Protein AF-A0A918Q1L3-F1 (afdb_monomer_lite)

Sequence (143 aa):
MQDHLKSLSLMCAEVGGRFLDPASAMRVADFNGDGRADYGVYQGELICDGAASLYGGNAGSPLTVFVSGPAGYKEAWGGYVYAANLDKSAASAKLWVDVAGANCGSTAKRSFATEVFCSRGLMWVPAKAKLDFEPLAKMRKMQ

Structure (mmCIF, N/CA/C/O backbone):
data_AF-A0A918Q1L3-F1
#
_entry.id   AF-A0A918Q1L3-F1
#
loop_
_atom_site.group_PDB
_atom_site.id
_atom_site.type_symbol
_atom_site.label_atom_id
_atom_site.label_alt_id
_atom_site.label_comp_id
_atom_site.label_asym_id
_atom_site.label_entity_id
_atom_site.label_seq_id
_atom_site.pdbx_PDB_ins_code
_atom_site.Cartn_x
_atom_site.Cartn_y
_atom_site.Cartn_z
_atom_site.occupancy
_atom_site.B_iso_or_equiv
_atom_site.auth_seq_id
_atom_site.auth_comp_id
_atom_site.auth_asym_id
_atom_site.auth_atom_id
_atom_site.pdbx_PDB_model_num
ATOM 1 N N . MET A 1 1 ? -9.286 -9.207 -2.479 1.00 86.62 1 MET A N 1
ATOM 2 C CA . MET A 1 1 ? -7.896 -9.638 -2.211 1.00 86.62 1 MET A CA 1
ATOM 3 C C . MET A 1 1 ? -7.486 -10.795 -3.120 1.00 86.62 1 MET A C 1
ATOM 5 O O . MET A 1 1 ? -6.645 -10.563 -3.972 1.00 86.62 1 MET A O 1
ATOM 9 N N . GLN A 1 2 ? -8.097 -11.985 -3.039 1.00 88.56 2 GLN A N 1
ATOM 10 C CA . GLN A 1 2 ? -7.682 -13.116 -3.893 1.00 88.56 2 GLN A CA 1
ATOM 11 C C . GLN A 1 2 ? -7.820 -12.830 -5.393 1.00 88.56 2 GLN A C 1
ATOM 13 O O . GLN A 1 2 ? -6.888 -13.072 -6.156 1.00 88.56 2 GLN A O 1
ATOM 18 N N . ASP A 1 3 ? -8.922 -12.202 -5.803 1.00 93.44 3 ASP A N 1
ATOM 19 C CA . ASP A 1 3 ? -9.097 -11.777 -7.198 1.00 93.44 3 ASP A CA 1
ATOM 20 C C . ASP A 1 3 ? -8.057 -10.736 -7.635 1.00 93.44 3 ASP A C 1
ATOM 22 O O . ASP A 1 3 ? -7.655 -10.712 -8.793 1.00 93.44 3 ASP A O 1
ATOM 26 N N . HIS A 1 4 ? -7.563 -9.914 -6.702 1.00 95.25 4 HIS A N 1
ATOM 27 C CA . HIS A 1 4 ? -6.507 -8.941 -6.978 1.00 95.25 4 HIS A CA 1
ATOM 28 C C . HIS A 1 4 ? -5.173 -9.644 -7.259 1.00 95.25 4 HIS A C 1
ATOM 30 O O . HIS A 1 4 ? -4.551 -9.370 -8.280 1.00 95.25 4 HIS A O 1
ATOM 36 N N . LEU A 1 5 ? -4.771 -10.613 -6.425 1.00 94.94 5 LEU A N 1
ATOM 37 C CA . LEU A 1 5 ? -3.573 -11.429 -6.672 1.00 94.94 5 LEU A CA 1
ATOM 38 C C . LEU A 1 5 ? -3.687 -12.245 -7.965 1.00 94.94 5 LEU A C 1
ATOM 40 O O . LEU A 1 5 ? -2.721 -12.339 -8.719 1.00 94.94 5 LEU A O 1
ATOM 44 N N . LYS A 1 6 ? -4.874 -12.786 -8.260 1.00 96.38 6 LYS A N 1
ATOM 45 C CA . LYS A 1 6 ? -5.138 -13.474 -9.528 1.00 96.38 6 LYS A CA 1
ATOM 46 C C . LYS A 1 6 ? -4.972 -12.532 -10.719 1.00 96.38 6 LYS A C 1
ATOM 48 O O . LYS A 1 6 ? -4.314 -12.897 -11.687 1.00 96.38 6 LYS A O 1
ATOM 53 N N . SER A 1 7 ? -5.529 -11.324 -10.641 1.00 96.94 7 SER A N 1
ATOM 54 C CA . SER A 1 7 ? -5.378 -10.308 -11.686 1.00 96.94 7 SER A CA 1
ATOM 55 C C . SER A 1 7 ? -3.911 -9.940 -11.908 1.00 96.94 7 SER A C 1
ATOM 57 O O . SER A 1 7 ? -3.487 -9.828 -13.052 1.00 96.94 7 SER A O 1
ATOM 59 N N . LEU A 1 8 ? -3.130 -9.784 -10.836 1.00 96.94 8 LEU A N 1
ATOM 60 C CA . LEU A 1 8 ? -1.693 -9.511 -10.922 1.00 96.94 8 LEU A CA 1
ATOM 61 C C . LEU A 1 8 ? -0.954 -10.671 -11.601 1.00 96.94 8 LEU A C 1
ATOM 63 O O . LEU A 1 8 ? -0.223 -10.466 -12.563 1.00 96.94 8 LEU A O 1
ATOM 67 N N . SER A 1 9 ? -1.222 -11.907 -11.181 1.00 97.25 9 SER A N 1
ATOM 68 C CA . SER A 1 9 ? -0.633 -13.096 -11.802 1.00 97.25 9 SER A CA 1
ATOM 69 C C . SER A 1 9 ? -0.918 -13.184 -13.307 1.00 97.25 9 SER A C 1
ATOM 71 O O . SER A 1 9 ? -0.009 -13.512 -14.071 1.00 97.25 9 SER A O 1
ATOM 73 N N . LEU A 1 10 ? -2.139 -12.846 -13.737 1.00 97.94 10 LEU A N 1
ATOM 74 C CA . LEU A 1 10 ? -2.508 -12.802 -15.155 1.00 97.94 10 LEU A CA 1
ATOM 75 C C . LEU A 1 10 ? -1.741 -11.715 -15.914 1.00 97.94 10 LEU A C 1
ATOM 77 O O . LEU A 1 10 ? -1.160 -12.023 -16.949 1.00 97.94 10 LEU A O 1
ATOM 81 N N . MET A 1 11 ? -1.647 -10.496 -15.372 1.00 96.75 11 MET A N 1
ATOM 82 C CA . MET A 1 11 ? -0.863 -9.418 -15.993 1.00 96.75 11 MET A CA 1
ATOM 83 C C . MET A 1 11 ? 0.609 -9.812 -16.185 1.00 96.75 11 MET A C 1
ATOM 85 O O . MET A 1 11 ? 1.195 -9.520 -17.223 1.00 96.75 11 MET A O 1
ATOM 89 N N . CYS A 1 12 ? 1.207 -10.515 -15.217 1.00 97.94 12 CYS A N 1
ATOM 90 C CA . CYS A 1 12 ? 2.565 -11.045 -15.363 1.00 97.94 12 CYS A CA 1
ATOM 91 C C . CYS A 1 12 ? 2.681 -12.057 -16.508 1.00 97.94 12 CYS A C 1
ATOM 93 O O . CYS A 1 12 ? 3.606 -11.976 -17.315 1.00 97.94 12 CYS A O 1
ATOM 95 N N . ALA A 1 13 ? 1.734 -12.991 -16.601 1.00 97.88 13 ALA A N 1
ATOM 96 C CA . ALA A 1 13 ? 1.729 -13.998 -17.655 1.00 97.88 13 ALA A CA 1
ATOM 97 C C . ALA A 1 13 ? 1.522 -13.385 -19.052 1.00 97.88 13 ALA A C 1
ATOM 99 O O . ALA A 1 13 ? 2.152 -13.825 -20.012 1.00 97.88 13 ALA A O 1
ATOM 100 N N . GLU A 1 14 ? 0.684 -12.352 -19.171 1.00 98.12 14 GLU A N 1
ATOM 101 C CA . GLU A 1 14 ? 0.398 -11.656 -20.435 1.00 98.12 14 GLU A CA 1
ATOM 102 C C . GLU A 1 14 ? 1.639 -11.010 -21.059 1.00 98.12 14 GLU A C 1
ATOM 104 O O . GLU A 1 14 ? 1.768 -10.978 -22.282 1.00 98.12 14 GLU A O 1
ATOM 109 N N . VAL A 1 15 ? 2.586 -10.553 -20.236 1.00 97.44 15 VAL A N 1
ATOM 110 C CA . VAL A 1 15 ? 3.868 -10.002 -20.705 1.00 97.44 15 VAL A CA 1
ATOM 111 C C . VAL A 1 15 ? 4.969 -11.062 -20.838 1.00 97.44 15 VAL A C 1
ATOM 113 O O . VAL A 1 15 ? 6.139 -10.723 -20.996 1.00 97.44 15 VAL A O 1
ATOM 116 N N . GLY A 1 16 ? 4.611 -12.350 -20.775 1.00 97.38 16 GLY A N 1
ATOM 117 C CA . GLY A 1 16 ? 5.543 -13.477 -20.881 1.00 97.38 16 GLY A CA 1
ATOM 118 C C . GLY A 1 16 ? 6.355 -13.746 -19.612 1.00 97.38 16 GLY A C 1
ATOM 119 O O . GLY A 1 16 ? 7.319 -14.511 -19.654 1.00 97.38 16 GLY A O 1
ATOM 120 N N . GLY A 1 17 ? 5.984 -13.123 -18.493 1.00 97.38 17 GLY A N 1
ATOM 121 C CA . GLY A 1 17 ? 6.639 -13.316 -17.211 1.00 97.38 17 GLY A CA 1
ATOM 122 C C . GLY A 1 17 ? 6.098 -14.510 -16.426 1.00 97.38 17 GLY A C 1
ATOM 123 O O . GLY A 1 17 ? 5.037 -15.071 -16.712 1.00 97.38 17 GLY A O 1
ATOM 124 N N . ARG A 1 18 ? 6.829 -14.892 -15.377 1.00 97.31 18 ARG A N 1
ATOM 125 C CA . ARG A 1 18 ? 6.432 -15.933 -14.423 1.00 97.31 18 ARG A CA 1
ATOM 126 C C . ARG A 1 18 ? 6.199 -15.319 -13.049 1.00 97.31 18 ARG A C 1
ATOM 128 O O . ARG A 1 18 ? 7.122 -14.794 -12.432 1.00 97.31 18 ARG A O 1
ATOM 135 N N . PHE A 1 19 ? 4.965 -15.420 -12.566 1.00 96.31 19 PHE A N 1
ATOM 136 C CA . PHE A 1 19 ? 4.571 -14.909 -11.257 1.00 96.31 19 PHE A CA 1
ATOM 137 C C . PHE A 1 19 ? 5.069 -15.839 -10.147 1.00 96.31 19 PHE A C 1
ATOM 139 O O . PHE A 1 19 ? 4.727 -17.023 -10.134 1.00 96.31 19 PHE A O 1
ATOM 146 N N . LEU A 1 20 ? 5.888 -15.315 -9.239 1.00 94.38 20 LEU A N 1
ATOM 147 C CA . LEU A 1 20 ? 6.550 -16.076 -8.183 1.00 94.38 20 LEU A CA 1
ATOM 148 C C . LEU A 1 20 ? 6.287 -15.446 -6.815 1.00 94.38 20 LEU A C 1
ATOM 150 O O . LEU A 1 20 ? 6.143 -14.233 -6.709 1.00 94.38 20 LEU A O 1
ATOM 154 N N . ASP A 1 21 ? 6.243 -16.304 -5.793 1.00 90.19 21 ASP A N 1
ATOM 155 C CA . ASP A 1 21 ? 6.187 -15.957 -4.366 1.00 90.19 21 ASP A CA 1
ATOM 156 C C . ASP A 1 21 ? 5.381 -14.682 -4.033 1.00 90.19 21 ASP A C 1
ATOM 158 O O . ASP A 1 21 ? 5.948 -13.656 -3.665 1.00 90.19 21 ASP A O 1
ATOM 162 N N . PRO A 1 22 ? 4.039 -14.711 -4.127 1.00 92.31 22 PRO A N 1
ATOM 163 C CA . PRO A 1 22 ? 3.231 -13.549 -3.765 1.00 92.31 22 PRO A CA 1
ATOM 164 C C . PRO A 1 22 ? 3.293 -13.213 -2.268 1.00 92.31 22 PRO A C 1
ATOM 166 O O . PRO A 1 22 ? 2.831 -12.142 -1.880 1.00 92.31 22 PRO A O 1
ATOM 169 N N . ALA A 1 23 ? 3.814 -14.109 -1.418 1.00 92.81 23 ALA A N 1
ATOM 170 C CA . ALA A 1 23 ? 3.819 -13.922 0.028 1.00 92.81 23 ALA A CA 1
ATOM 171 C C . ALA A 1 23 ? 4.791 -12.819 0.467 1.00 92.81 23 ALA A C 1
ATOM 173 O O . ALA A 1 23 ? 4.495 -12.116 1.435 1.00 92.81 23 ALA A O 1
ATOM 174 N N . SER A 1 24 ? 5.896 -12.618 -0.259 1.00 89.75 24 SER A N 1
ATOM 175 C CA . SER A 1 24 ? 6.853 -11.531 -0.008 1.00 89.75 24 SER A CA 1
ATOM 176 C C . SER A 1 24 ? 6.183 -10.151 -0.060 1.00 89.75 24 SER A C 1
ATOM 178 O O . SER A 1 24 ? 6.433 -9.311 0.798 1.00 89.75 24 SER A O 1
ATOM 180 N N . ALA A 1 25 ? 5.240 -9.956 -0.984 1.00 95.31 25 ALA A N 1
ATOM 181 C CA . ALA A 1 25 ? 4.486 -8.718 -1.176 1.00 95.31 25 ALA A CA 1
ATOM 182 C C . ALA A 1 25 ? 3.350 -8.499 -0.159 1.00 95.31 25 ALA A C 1
ATOM 184 O O . ALA A 1 25 ? 2.703 -7.445 -0.162 1.00 95.31 25 ALA A O 1
ATOM 185 N N . MET A 1 26 ? 3.057 -9.483 0.698 1.00 96.62 26 MET A N 1
ATOM 186 C CA . MET A 1 26 ? 1.933 -9.412 1.627 1.00 96.62 26 MET A CA 1
ATOM 187 C C . MET A 1 26 ? 2.319 -8.744 2.947 1.00 96.62 26 MET A C 1
ATOM 189 O O . MET A 1 26 ? 3.342 -9.039 3.563 1.00 96.62 26 MET A O 1
ATOM 193 N N . ARG A 1 27 ? 1.439 -7.871 3.437 1.00 96.69 27 ARG A N 1
ATOM 194 C CA . ARG A 1 27 ? 1.471 -7.299 4.788 1.00 96.69 27 ARG A CA 1
ATOM 195 C C . ARG A 1 27 ? 0.230 -7.757 5.532 1.00 96.69 27 ARG A C 1
ATOM 197 O O . ARG A 1 27 ? -0.868 -7.322 5.210 1.00 96.69 27 ARG A O 1
ATOM 204 N N . VAL A 1 28 ? 0.411 -8.648 6.502 1.00 96.12 28 VAL A N 1
ATOM 205 C CA . VAL A 1 28 ? -0.697 -9.279 7.234 1.00 96.12 28 VAL A CA 1
ATOM 206 C C . VAL A 1 28 ? -0.710 -8.803 8.681 1.00 96.12 28 VAL A C 1
ATOM 208 O O . VAL A 1 28 ? 0.248 -9.054 9.423 1.00 96.12 28 VAL A O 1
ATOM 211 N N . ALA A 1 29 ? -1.786 -8.120 9.065 1.00 95.62 29 ALA A N 1
ATOM 212 C CA . ALA A 1 29 ? -2.053 -7.646 10.421 1.00 95.62 29 ALA A CA 1
ATOM 213 C C . ALA A 1 29 ? -3.516 -7.210 10.570 1.00 95.62 29 ALA A C 1
ATOM 215 O O . ALA A 1 29 ? -4.214 -7.123 9.576 1.00 95.62 29 ALA A O 1
ATOM 216 N N . ASP A 1 30 ? -3.966 -6.912 11.785 1.00 94.81 30 ASP A N 1
ATOM 217 C CA . ASP A 1 30 ? -5.251 -6.249 12.034 1.00 94.81 30 ASP A CA 1
ATOM 218 C C . ASP A 1 30 ? -5.075 -4.722 11.909 1.00 94.81 30 ASP A C 1
ATOM 220 O O . ASP A 1 30 ? -4.419 -4.097 12.749 1.00 94.81 30 ASP A O 1
ATOM 224 N N . PHE A 1 31 ? -5.583 -4.124 10.827 1.00 94.19 31 PHE A N 1
ATOM 225 C CA . PHE A 1 31 ? -5.454 -2.692 10.544 1.00 94.19 31 PHE A CA 1
ATOM 226 C C . PHE A 1 31 ? -6.668 -1.880 11.002 1.00 94.19 31 PHE A C 1
ATOM 228 O O . PHE A 1 31 ? -6.537 -0.663 11.165 1.00 94.19 31 PHE A O 1
ATOM 235 N N . ASN A 1 32 ? -7.831 -2.511 11.187 1.00 93.75 32 ASN A N 1
ATOM 236 C CA . ASN A 1 32 ? -9.070 -1.845 11.603 1.00 93.75 32 ASN A CA 1
ATOM 237 C C . ASN A 1 32 ? -9.428 -2.065 13.092 1.00 93.75 32 ASN A C 1
ATOM 239 O O . ASN A 1 32 ? -10.334 -1.397 13.596 1.00 93.75 32 ASN A O 1
ATOM 243 N N . GLY A 1 33 ? -8.692 -2.928 13.797 1.00 91.75 33 GLY A N 1
ATOM 244 C CA . GLY A 1 33 ? -8.847 -3.230 15.218 1.00 91.75 33 GLY A CA 1
ATOM 245 C C . GLY A 1 33 ? -9.982 -4.206 15.535 1.00 91.75 33 GLY A C 1
ATOM 246 O O . GLY A 1 33 ? -10.476 -4.199 16.664 1.00 91.75 33 GLY A O 1
ATOM 247 N N . ASP A 1 34 ? -10.455 -4.989 14.562 1.00 92.06 34 ASP A N 1
ATOM 248 C CA . ASP A 1 34 ? -11.592 -5.903 14.732 1.00 92.06 34 ASP A CA 1
ATOM 249 C C . ASP A 1 34 ? -11.206 -7.329 15.170 1.00 92.06 34 ASP A C 1
ATOM 251 O O . ASP A 1 34 ? -12.081 -8.190 15.330 1.00 92.06 34 ASP A O 1
ATOM 255 N N . GLY A 1 35 ? -9.912 -7.575 15.388 1.00 91.44 35 GLY A N 1
ATOM 256 C CA . GLY A 1 35 ? -9.354 -8.854 15.813 1.00 91.44 35 GLY A CA 1
ATOM 257 C C . GLY A 1 35 ? -9.175 -9.877 14.689 1.00 91.44 35 GLY A C 1
ATOM 258 O O . GLY A 1 35 ? -8.756 -11.004 14.965 1.00 91.44 35 GLY A O 1
ATOM 259 N N . ARG A 1 36 ? -9.482 -9.535 13.432 1.00 93.56 36 ARG A N 1
ATOM 260 C CA . ARG A 1 36 ? -9.246 -10.389 12.261 1.00 93.56 36 ARG A CA 1
ATOM 261 C C . ARG A 1 36 ? -8.066 -9.874 11.442 1.00 93.56 36 ARG A C 1
ATOM 263 O O . ARG A 1 36 ? -7.668 -8.720 11.509 1.00 93.56 36 ARG A O 1
ATOM 270 N N . ALA A 1 37 ? -7.483 -10.772 10.652 1.00 94.50 37 ALA A N 1
ATOM 271 C CA . ALA A 1 37 ? -6.383 -10.416 9.770 1.00 94.50 37 ALA A CA 1
ATOM 272 C C . ALA A 1 37 ? -6.879 -9.619 8.555 1.00 94.50 37 ALA A C 1
ATOM 274 O O . ALA A 1 37 ? -7.774 -10.072 7.836 1.00 94.50 37 ALA A O 1
ATOM 275 N N . ASP A 1 38 ? -6.208 -8.504 8.295 1.00 96.56 38 ASP A N 1
ATOM 276 C CA . ASP A 1 38 ? -6.278 -7.670 7.102 1.00 96.56 38 ASP A CA 1
ATOM 277 C C . ASP A 1 38 ? -5.023 -7.864 6.231 1.00 96.56 38 ASP A C 1
ATOM 279 O O . ASP A 1 38 ? -4.016 -8.442 6.658 1.00 96.56 38 ASP A O 1
ATOM 283 N N . TYR A 1 39 ? -5.077 -7.384 4.984 1.00 97.31 39 TYR A N 1
ATOM 284 C CA . TYR A 1 39 ? -4.049 -7.645 3.975 1.00 97.31 39 TYR A CA 1
ATOM 285 C C . TYR A 1 39 ? -3.651 -6.391 3.199 1.00 97.31 39 TYR A C 1
ATOM 287 O O . TYR A 1 39 ? -4.459 -5.830 2.468 1.00 97.31 39 TYR A O 1
ATOM 295 N N . GLY A 1 40 ? -2.384 -5.997 3.274 1.00 98.06 40 GLY A N 1
ATOM 296 C CA . GLY A 1 40 ? -1.739 -5.122 2.296 1.00 98.06 40 GLY A CA 1
ATOM 297 C C . GLY A 1 40 ? -1.048 -5.946 1.211 1.00 98.06 40 GLY A C 1
ATOM 298 O O . GLY A 1 40 ? -0.374 -6.920 1.532 1.00 98.06 40 GLY A O 1
ATOM 299 N N . VAL A 1 41 ? -1.200 -5.562 -0.054 1.00 98.12 41 VAL A N 1
ATOM 300 C CA . VAL A 1 41 ? -0.479 -6.143 -1.196 1.00 98.12 41 VAL A CA 1
ATOM 301 C C . VAL A 1 41 ? 0.391 -5.050 -1.802 1.00 98.12 41 VAL A C 1
ATOM 303 O O . VAL A 1 41 ? -0.131 -4.154 -2.468 1.00 98.12 41 VAL A O 1
ATOM 306 N N . TYR A 1 42 ? 1.696 -5.088 -1.528 1.00 97.94 42 TYR A N 1
ATOM 307 C CA . TYR A 1 42 ? 2.662 -4.139 -2.076 1.00 97.94 42 TYR A CA 1
ATOM 308 C C . TYR A 1 42 ? 3.274 -4.693 -3.359 1.00 97.94 42 TYR A C 1
ATOM 310 O O . TYR A 1 42 ? 4.124 -5.579 -3.332 1.00 97.94 42 TYR A O 1
ATOM 318 N N . GLN A 1 43 ? 2.851 -4.160 -4.500 1.00 96.69 43 GLN A N 1
ATOM 319 C CA . GLN A 1 43 ? 3.231 -4.711 -5.796 1.00 96.69 43 GLN A CA 1
ATOM 320 C C . GLN A 1 43 ? 4.714 -4.507 -6.133 1.00 96.69 43 GLN A C 1
ATOM 322 O O . GLN A 1 43 ? 5.247 -5.244 -6.955 1.00 96.69 43 GLN A O 1
ATOM 327 N N . GLY A 1 44 ? 5.401 -3.575 -5.462 1.00 95.31 44 GLY A N 1
ATOM 328 C CA . GLY A 1 44 ? 6.844 -3.364 -5.633 1.00 95.31 44 GLY A CA 1
ATOM 329 C C . GLY A 1 44 ? 7.714 -4.521 -5.136 1.00 95.31 44 GLY A C 1
ATOM 330 O O . GLY A 1 44 ? 8.897 -4.565 -5.451 1.00 95.31 44 GLY A O 1
ATOM 331 N N . GLU A 1 45 ? 7.135 -5.462 -4.389 1.00 95.50 45 GLU A N 1
ATOM 332 C CA . GLU A 1 45 ? 7.797 -6.697 -3.952 1.00 95.50 45 GLU A CA 1
ATOM 333 C C . GLU A 1 45 ? 7.253 -7.949 -4.655 1.00 95.50 45 GLU A C 1
ATOM 335 O O . GLU A 1 45 ? 7.687 -9.061 -4.357 1.00 95.50 45 GLU A O 1
ATOM 340 N N . LEU A 1 46 ? 6.320 -7.795 -5.602 1.00 95.38 46 LEU A N 1
ATOM 341 C CA . LEU A 1 46 ? 5.862 -8.919 -6.413 1.00 95.38 46 LEU A CA 1
ATOM 342 C C . LEU A 1 46 ? 6.936 -9.327 -7.410 1.00 95.38 46 LEU A C 1
ATOM 344 O O . LEU A 1 46 ? 7.479 -8.506 -8.149 1.00 95.38 46 LEU A O 1
ATOM 348 N N . ILE A 1 47 ? 7.173 -10.631 -7.493 1.00 95.06 47 ILE A N 1
ATOM 349 C CA . ILE A 1 47 ? 8.149 -11.188 -8.416 1.00 95.06 47 ILE A CA 1
ATOM 350 C C . ILE A 1 47 ? 7.422 -11.603 -9.695 1.00 95.06 47 ILE A C 1
ATOM 352 O O . ILE A 1 47 ? 6.667 -12.576 -9.722 1.00 95.06 47 ILE A O 1
ATOM 356 N N . CYS A 1 48 ? 7.668 -10.857 -10.770 1.00 96.56 48 CYS A N 1
ATOM 357 C CA . CYS A 1 48 ? 7.349 -11.267 -12.133 1.00 96.56 48 CYS A CA 1
ATOM 358 C C . CYS A 1 48 ? 8.658 -11.522 -12.882 1.00 96.56 48 CYS A C 1
ATOM 360 O O . CYS A 1 48 ? 9.266 -10.613 -13.449 1.00 96.56 48 CYS A O 1
ATOM 362 N N . ASP A 1 49 ? 9.136 -12.762 -12.821 1.00 96.62 49 ASP A N 1
ATOM 363 C CA . ASP A 1 49 ? 10.388 -13.154 -13.462 1.00 96.62 49 ASP A CA 1
ATOM 364 C C . ASP A 1 49 ? 10.265 -13.024 -14.985 1.00 96.62 49 ASP A C 1
ATOM 366 O O . ASP A 1 49 ? 9.247 -13.406 -15.557 1.00 96.62 49 ASP A O 1
ATOM 370 N N . GLY A 1 50 ? 11.267 -12.434 -15.635 1.00 95.56 50 GLY A N 1
ATOM 371 C CA . GLY A 1 50 ? 11.196 -12.011 -17.039 1.00 95.56 50 GLY A CA 1
ATOM 372 C C . GLY A 1 50 ? 10.525 -10.648 -17.287 1.00 95.56 50 GLY A C 1
ATOM 373 O O . GLY A 1 50 ? 10.651 -10.122 -18.389 1.00 95.56 50 GLY A O 1
ATOM 374 N N . ALA A 1 51 ? 9.884 -10.033 -16.283 1.00 95.31 51 ALA A N 1
ATOM 375 C CA . ALA A 1 51 ? 9.279 -8.698 -16.380 1.00 95.31 51 ALA A CA 1
ATOM 376 C C . ALA A 1 51 ? 9.306 -7.942 -15.031 1.00 95.31 51 ALA A C 1
ATOM 378 O O . ALA A 1 51 ? 8.284 -7.484 -14.521 1.00 95.31 51 ALA A O 1
ATOM 379 N N . ALA A 1 52 ? 10.500 -7.791 -14.446 1.00 86.62 52 ALA A N 1
ATOM 380 C CA . ALA A 1 52 ? 10.685 -7.251 -13.091 1.00 86.62 52 ALA A CA 1
ATOM 381 C C . ALA A 1 52 ? 10.149 -5.819 -12.884 1.00 86.62 52 ALA A C 1
ATOM 383 O O . ALA A 1 52 ? 9.792 -5.448 -11.771 1.00 86.62 52 ALA A O 1
ATOM 384 N N . SER A 1 53 ? 10.070 -5.009 -13.943 1.00 89.75 53 SER A N 1
ATOM 385 C CA . SER A 1 53 ? 9.559 -3.635 -13.878 1.00 89.75 53 SER A CA 1
ATOM 386 C C . SER A 1 53 ? 8.041 -3.526 -14.048 1.00 89.75 53 SER A C 1
ATOM 388 O O . SER A 1 53 ? 7.528 -2.413 -14.066 1.00 89.75 53 SER A O 1
ATOM 390 N N . LEU A 1 54 ? 7.312 -4.637 -14.211 1.00 95.38 54 LEU A N 1
ATOM 391 C CA . LEU A 1 54 ? 5.886 -4.621 -14.567 1.00 95.38 54 LEU A CA 1
ATOM 392 C C . LEU A 1 54 ? 5.023 -3.802 -13.594 1.00 95.38 54 LEU A C 1
ATOM 394 O O . LEU A 1 54 ? 4.094 -3.121 -14.019 1.00 95.38 54 LEU A O 1
ATOM 398 N N . TYR A 1 55 ? 5.330 -3.868 -12.299 1.00 94.19 55 TYR A N 1
ATOM 399 C CA . TYR A 1 55 ? 4.489 -3.298 -11.245 1.00 94.19 55 TYR A CA 1
ATOM 400 C C . TYR A 1 55 ? 5.006 -1.987 -10.647 1.00 94.19 55 TYR A C 1
ATOM 402 O O . TYR A 1 55 ? 4.384 -1.450 -9.730 1.00 94.19 55 TYR A O 1
ATOM 410 N N . GLY A 1 56 ? 6.135 -1.472 -11.130 1.00 91.38 56 GLY A N 1
ATOM 411 C CA . GLY A 1 56 ? 6.802 -0.314 -10.542 1.00 91.38 56 GLY A CA 1
ATOM 412 C C . GLY A 1 56 ? 7.216 0.713 -11.584 1.00 91.38 56 GLY A C 1
ATOM 413 O O . GLY A 1 56 ? 7.545 0.385 -12.721 1.00 91.38 56 GLY A O 1
ATOM 414 N N . GLY A 1 57 ? 7.227 1.981 -11.184 1.00 88.81 57 GLY A N 1
ATOM 415 C CA . GLY A 1 57 ? 7.717 3.074 -12.017 1.00 88.81 57 GLY A CA 1
ATOM 416 C C . GLY A 1 57 ? 8.270 4.228 -11.190 1.00 88.81 57 GLY A C 1
ATOM 417 O O . GLY A 1 57 ? 8.488 4.116 -9.986 1.00 88.81 57 GLY A O 1
ATOM 418 N N . ASN A 1 58 ? 8.457 5.382 -11.832 1.00 86.81 58 ASN A N 1
ATOM 419 C CA . ASN A 1 58 ? 9.054 6.564 -11.193 1.00 86.81 58 ASN A CA 1
ATOM 420 C C . ASN A 1 58 ? 8.225 7.140 -10.031 1.00 86.81 58 ASN A C 1
ATOM 422 O O . ASN A 1 58 ? 8.749 7.920 -9.247 1.00 86.81 58 ASN A O 1
ATOM 426 N N . ALA A 1 59 ? 6.942 6.781 -9.926 1.00 87.62 59 ALA A N 1
ATOM 427 C CA . ALA A 1 59 ? 6.069 7.183 -8.823 1.00 87.62 59 ALA A CA 1
ATOM 428 C C . ALA A 1 59 ? 6.051 6.167 -7.661 1.00 87.62 59 ALA A C 1
ATOM 430 O O . ALA A 1 59 ? 5.249 6.312 -6.740 1.00 87.62 59 ALA A O 1
ATOM 431 N N . GLY A 1 60 ? 6.897 5.135 -7.716 1.00 94.12 60 GLY A N 1
ATOM 432 C CA . GLY A 1 60 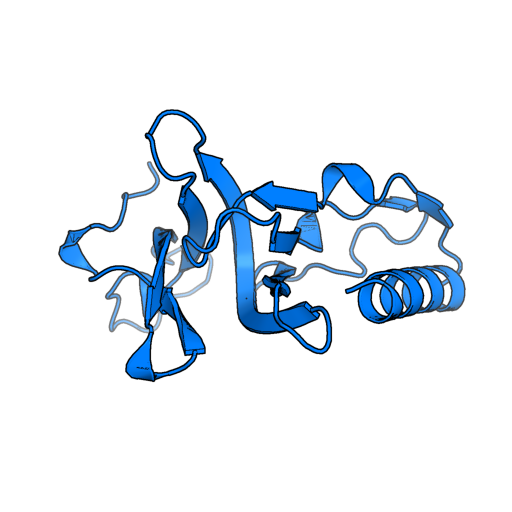? 6.832 3.968 -6.844 1.00 94.12 60 GLY A CA 1
ATOM 433 C C . GLY A 1 60 ? 5.985 2.849 -7.452 1.00 94.12 60 GLY A C 1
ATOM 434 O O . GLY A 1 60 ? 5.742 2.815 -8.662 1.00 94.12 60 GLY A O 1
ATOM 435 N N . SER A 1 61 ? 5.533 1.934 -6.599 1.00 97.38 61 SER A N 1
ATOM 436 C CA . SER A 1 61 ? 4.691 0.794 -6.971 1.00 97.38 61 SER A CA 1
ATOM 437 C C . SER A 1 61 ? 3.362 0.842 -6.213 1.00 97.38 61 SER A C 1
ATOM 439 O O . SER A 1 61 ? 3.315 1.377 -5.100 1.00 97.38 61 SER A O 1
ATOM 441 N N . PRO A 1 62 ? 2.265 0.299 -6.764 1.00 97.50 62 PRO A N 1
ATOM 442 C CA . PRO A 1 62 ? 0.995 0.285 -6.059 1.00 97.50 62 PRO A CA 1
ATOM 443 C C . PRO A 1 62 ? 1.056 -0.529 -4.762 1.00 97.50 62 PRO A C 1
ATOM 445 O O . PRO A 1 62 ? 1.639 -1.612 -4.696 1.00 97.50 62 PRO A O 1
ATOM 448 N N . LEU A 1 63 ? 0.379 -0.027 -3.740 1.00 98.38 63 LEU A N 1
ATOM 449 C CA . LEU A 1 63 ? -0.026 -0.765 -2.556 1.00 98.38 63 LEU A CA 1
ATOM 450 C C . LEU A 1 63 ? -1.549 -0.687 -2.460 1.00 98.38 63 LEU A C 1
ATOM 452 O O . LEU A 1 63 ? -2.124 0.402 -2.490 1.00 98.38 63 LEU A O 1
ATOM 456 N N . THR A 1 64 ? -2.192 -1.837 -2.284 1.00 98.62 64 THR A N 1
ATOM 457 C CA . THR A 1 64 ? -3.627 -1.923 -1.992 1.00 98.62 64 THR A CA 1
ATOM 458 C C . THR A 1 64 ? -3.821 -2.598 -0.645 1.00 98.62 64 THR A C 1
ATOM 460 O O . THR A 1 64 ? -3.280 -3.679 -0.410 1.00 98.62 64 THR A O 1
ATOM 463 N N . VAL A 1 65 ? -4.592 -1.978 0.247 1.00 98.44 65 VAL A N 1
ATOM 464 C CA . VAL A 1 65 ? -4.917 -2.539 1.562 1.00 98.44 65 VAL A CA 1
ATOM 465 C C . VAL A 1 65 ? -6.376 -2.958 1.593 1.00 98.44 65 VAL A C 1
ATOM 467 O O . VAL A 1 65 ? -7.270 -2.166 1.305 1.00 98.44 65 VAL A O 1
ATOM 470 N N . PHE A 1 66 ? -6.613 -4.205 1.976 1.00 98.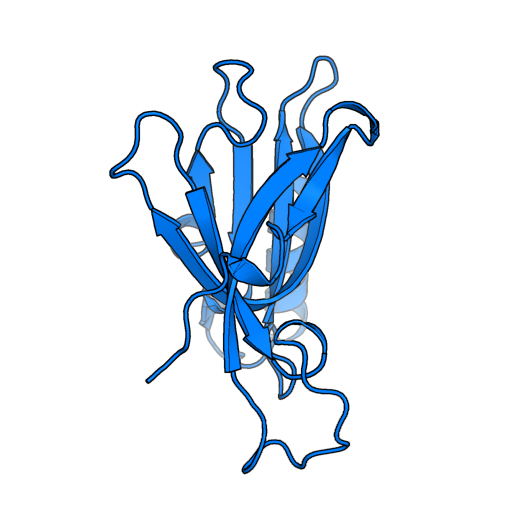19 66 PHE A N 1
ATOM 471 C CA . PHE A 1 66 ? -7.917 -4.813 2.152 1.00 98.19 66 PHE A CA 1
ATOM 472 C C . PHE A 1 66 ? -8.167 -5.074 3.633 1.00 98.19 66 PHE A C 1
ATOM 474 O O . PHE A 1 66 ? -7.391 -5.791 4.260 1.00 98.19 66 PHE A O 1
ATOM 481 N N . VAL A 1 67 ? -9.269 -4.552 4.162 1.00 96.81 67 VAL A N 1
ATOM 482 C CA . VAL A 1 67 ? -9.729 -4.849 5.525 1.00 96.81 67 VAL A CA 1
ATOM 483 C C . VAL A 1 67 ? -10.817 -5.907 5.499 1.00 96.81 67 VAL A C 1
ATOM 485 O O . VAL A 1 67 ? -11.607 -5.985 4.549 1.00 96.81 67 VAL A O 1
ATOM 488 N N . SER A 1 68 ? -10.840 -6.736 6.529 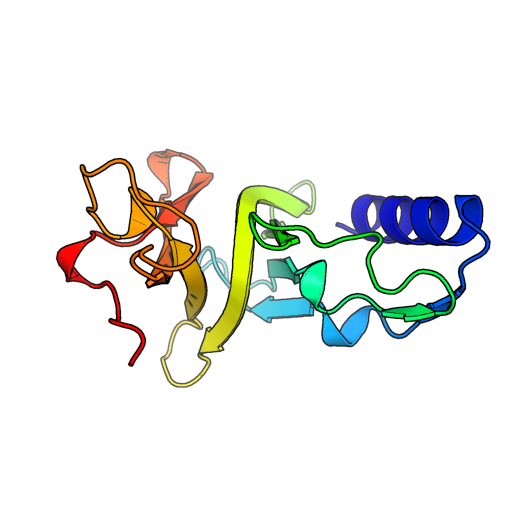1.00 95.44 68 SER A N 1
ATOM 489 C CA . SER A 1 68 ? -11.844 -7.758 6.740 1.00 95.44 68 SER A CA 1
ATOM 490 C C . SER A 1 68 ? -13.198 -7.125 7.081 1.00 95.44 68 SER A C 1
ATOM 492 O O . SER A 1 68 ? -13.307 -5.985 7.539 1.00 95.44 68 SER A O 1
ATOM 494 N N . GLY A 1 69 ? -14.272 -7.856 6.805 1.00 91.00 69 GLY A N 1
ATOM 495 C CA . GLY A 1 69 ? -15.628 -7.422 7.096 1.00 91.00 69 GLY A CA 1
ATOM 496 C C . GLY A 1 69 ? -16.627 -8.568 6.944 1.00 91.00 69 GLY A C 1
ATOM 497 O O . GLY A 1 69 ? -16.264 -9.648 6.473 1.00 91.00 69 GLY A O 1
ATOM 498 N N . PRO A 1 70 ? -17.906 -8.353 7.302 1.00 88.44 70 PRO A N 1
ATOM 499 C CA . PRO A 1 70 ? -18.914 -9.419 7.317 1.00 88.44 70 PRO A CA 1
ATOM 500 C C . PRO A 1 70 ? -19.149 -10.086 5.955 1.00 88.44 70 PRO A C 1
ATOM 502 O O . PRO A 1 70 ? -19.487 -11.260 5.888 1.00 88.44 70 PRO A O 1
ATOM 505 N N . ALA A 1 71 ? -18.958 -9.337 4.865 1.00 89.31 71 ALA A N 1
ATOM 506 C CA . ALA A 1 71 ? -19.113 -9.808 3.487 1.00 89.31 71 ALA A CA 1
ATOM 507 C C . ALA A 1 71 ? -17.770 -10.199 2.834 1.00 89.31 71 ALA A C 1
ATOM 509 O O . ALA A 1 71 ? -17.670 -10.252 1.610 1.00 89.31 71 ALA A O 1
ATOM 510 N N . GLY A 1 72 ? -16.721 -10.408 3.635 1.00 92.75 72 GLY A N 1
ATOM 511 C CA . GLY A 1 72 ? -15.353 -10.619 3.169 1.00 92.75 72 GLY A CA 1
ATOM 512 C C . GLY A 1 72 ? -14.528 -9.332 3.121 1.00 92.75 72 GLY A C 1
ATOM 513 O O . GLY A 1 72 ? -14.827 -8.345 3.794 1.00 92.75 72 GLY A O 1
ATOM 514 N N . TYR A 1 73 ? -13.457 -9.362 2.330 1.00 95.81 73 TYR A N 1
ATOM 515 C CA . TYR A 1 73 ? -12.453 -8.301 2.278 1.00 95.81 73 TYR A CA 1
ATOM 516 C C . TYR A 1 73 ? -12.859 -7.143 1.367 1.00 95.81 73 TYR A C 1
ATOM 518 O O . TYR A 1 73 ? -13.228 -7.360 0.213 1.00 95.81 73 TYR A O 1
ATOM 526 N N . LYS A 1 74 ? -12.699 -5.907 1.847 1.00 95.88 74 LYS A N 1
ATOM 527 C CA . LYS A 1 74 ? -12.931 -4.681 1.069 1.00 95.88 74 LYS A CA 1
ATOM 528 C C . LYS A 1 74 ? -11.675 -3.835 1.010 1.00 95.88 74 LYS A C 1
ATOM 530 O O . LYS A 1 74 ? -10.951 -3.732 1.993 1.00 95.88 74 LYS A O 1
ATOM 535 N N . GLU A 1 75 ? -11.437 -3.195 -0.128 1.00 97.50 75 GLU A N 1
ATOM 536 C CA . GLU A 1 75 ? -10.352 -2.226 -0.245 1.00 97.50 75 GLU A CA 1
ATOM 537 C C . GLU A 1 75 ? -10.597 -1.043 0.703 1.00 97.50 75 GLU A C 1
ATOM 539 O O . GLU A 1 75 ? -11.619 -0.354 0.618 1.00 97.50 75 GLU A O 1
ATOM 544 N N . ALA A 1 76 ? -9.651 -0.809 1.604 1.00 97.38 76 ALA A N 1
ATOM 545 C CA . ALA A 1 76 ? -9.655 0.270 2.580 1.00 97.38 76 ALA A CA 1
ATOM 546 C C . ALA A 1 76 ? -8.701 1.410 2.217 1.00 97.38 76 ALA A C 1
ATOM 548 O O . ALA A 1 76 ? -8.857 2.505 2.753 1.00 97.38 76 ALA A O 1
ATOM 549 N N . TRP A 1 77 ? -7.724 1.158 1.345 1.00 98.44 77 TRP A N 1
ATOM 550 C CA . TRP A 1 77 ? -6.734 2.137 0.905 1.00 98.44 77 TRP A CA 1
ATOM 551 C C . TRP A 1 77 ? -6.035 1.667 -0.370 1.00 98.44 77 TRP A C 1
ATOM 553 O O . TRP A 1 77 ? -5.810 0.468 -0.540 1.00 98.44 77 TRP A O 1
ATOM 563 N N . GLY A 1 78 ? -5.644 2.615 -1.216 1.00 97.88 78 GLY A N 1
ATOM 564 C CA . GLY A 1 78 ? -4.866 2.368 -2.422 1.00 97.88 78 GLY A CA 1
ATOM 565 C C . GLY A 1 78 ? -4.008 3.581 -2.770 1.00 97.88 78 GLY A C 1
ATOM 566 O O . GLY A 1 78 ? -4.454 4.721 -2.627 1.00 97.88 78 GLY A O 1
ATOM 567 N N . GLY A 1 79 ? -2.780 3.347 -3.226 1.00 97.06 79 GLY A N 1
ATOM 568 C CA . GLY A 1 79 ? -1.865 4.411 -3.633 1.00 97.06 79 GLY A CA 1
ATOM 569 C C . GLY A 1 79 ? -0.530 3.882 -4.141 1.00 97.06 79 GLY A C 1
ATOM 570 O O . GLY A 1 79 ? -0.233 2.700 -3.997 1.00 97.06 79 GLY A O 1
ATOM 571 N N . TYR A 1 80 ? 0.276 4.763 -4.731 1.00 97.12 80 TYR A N 1
ATOM 572 C CA . TYR A 1 80 ? 1.652 4.455 -5.121 1.00 97.12 80 TYR A CA 1
ATOM 573 C C . TYR A 1 80 ? 2.607 4.816 -3.983 1.00 97.12 80 TYR A C 1
ATOM 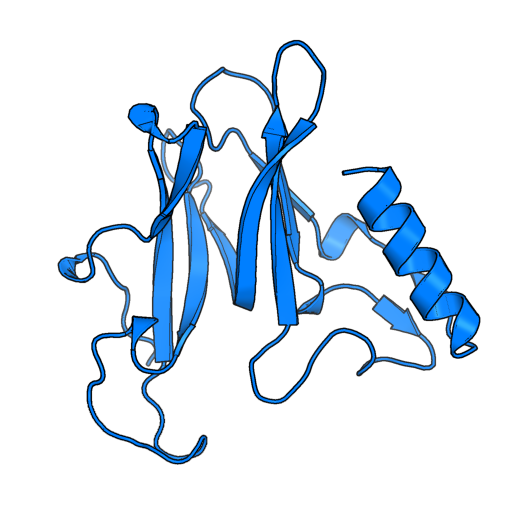575 O O . TYR A 1 80 ? 2.501 5.898 -3.398 1.00 97.12 80 TYR A O 1
ATOM 583 N N . VAL A 1 81 ? 3.508 3.893 -3.656 1.00 97.94 81 VAL A N 1
ATOM 584 C CA . VAL A 1 81 ? 4.465 4.006 -2.549 1.00 97.94 81 VAL A CA 1
ATOM 585 C C . VAL A 1 81 ? 5.830 3.474 -2.983 1.00 97.94 81 VAL A C 1
ATOM 587 O O . VAL A 1 81 ? 5.924 2.652 -3.892 1.00 97.94 81 VAL A O 1
ATOM 590 N N . TYR A 1 82 ? 6.895 3.929 -2.332 1.00 96.56 82 TYR A N 1
ATOM 591 C CA . TYR A 1 82 ? 8.266 3.468 -2.587 1.00 96.56 82 TYR A CA 1
ATOM 592 C C . TYR A 1 82 ? 8.669 2.290 -1.692 1.00 96.56 82 TYR A C 1
ATOM 594 O O . TYR A 1 82 ? 9.577 1.537 -2.035 1.00 96.56 82 TYR A O 1
ATOM 602 N N . ALA A 1 83 ? 7.973 2.109 -0.569 1.00 96.81 83 ALA A N 1
ATOM 603 C CA . ALA A 1 83 ? 8.091 0.952 0.306 1.00 96.81 83 ALA A CA 1
ATOM 604 C C . ALA A 1 83 ? 6.829 0.806 1.160 1.00 96.81 83 ALA A C 1
ATOM 606 O O . ALA A 1 83 ? 6.108 1.780 1.398 1.00 96.81 83 ALA A O 1
ATOM 607 N N . ALA A 1 84 ? 6.591 -0.403 1.663 1.00 97.69 84 ALA A N 1
ATOM 608 C CA . ALA A 1 84 ? 5.525 -0.701 2.610 1.00 97.69 84 ALA A CA 1
ATOM 609 C C . ALA A 1 84 ? 6.083 -1.581 3.735 1.00 97.69 84 ALA A C 1
ATOM 611 O O . ALA A 1 84 ? 6.353 -2.760 3.535 1.00 97.69 84 ALA A O 1
ATOM 612 N N . ASN A 1 85 ? 6.254 -1.033 4.932 1.00 95.81 85 ASN A N 1
ATOM 613 C CA . ASN A 1 85 ? 6.897 -1.699 6.061 1.00 95.81 85 ASN A CA 1
ATOM 614 C C . ASN A 1 85 ? 5.900 -1.905 7.199 1.00 95.81 85 ASN A C 1
ATOM 616 O O . ASN A 1 85 ? 5.283 -0.956 7.685 1.00 95.81 85 ASN A O 1
ATOM 620 N N . LEU A 1 86 ? 5.736 -3.153 7.633 1.00 95.25 86 LEU A N 1
ATOM 621 C CA . LEU A 1 86 ? 4.834 -3.491 8.726 1.00 95.25 86 LEU A CA 1
ATOM 622 C C . LEU A 1 86 ? 5.598 -3.512 10.052 1.00 95.25 86 LEU A C 1
ATOM 624 O O . LEU A 1 86 ? 6.405 -4.402 10.302 1.00 95.25 86 LEU A O 1
ATOM 628 N N . ASP A 1 87 ? 5.307 -2.543 10.910 1.00 92.50 87 ASP A N 1
ATOM 629 C CA . ASP A 1 87 ? 5.832 -2.456 12.267 1.00 92.50 87 ASP A CA 1
ATOM 630 C C . ASP A 1 87 ? 4.900 -3.210 13.224 1.00 92.50 87 ASP A C 1
ATOM 632 O O . ASP A 1 87 ? 3.768 -2.791 13.465 1.00 92.50 87 ASP A O 1
ATOM 636 N N . LYS A 1 88 ? 5.370 -4.348 13.747 1.00 86.31 88 LYS A N 1
ATOM 637 C CA . LYS A 1 88 ? 4.639 -5.198 14.705 1.00 86.31 88 LYS A CA 1
ATOM 638 C C . LYS A 1 88 ? 5.097 -4.999 16.155 1.00 86.31 88 LYS A C 1
ATOM 640 O O . LYS A 1 88 ? 4.732 -5.795 17.012 1.00 86.31 88 LYS A O 1
ATOM 645 N N . SER A 1 89 ? 5.925 -3.988 16.432 1.00 78.56 89 SER A N 1
ATOM 646 C CA . SER A 1 89 ? 6.489 -3.775 17.773 1.00 78.56 89 SER A CA 1
ATOM 647 C C . SER A 1 89 ? 5.474 -3.225 18.784 1.00 78.56 89 SER A C 1
ATOM 649 O O . SER A 1 89 ? 5.661 -3.376 19.989 1.00 78.56 89 SER A O 1
ATOM 651 N N . ALA A 1 90 ? 4.391 -2.607 18.306 1.00 69.19 90 ALA A N 1
ATOM 652 C CA . ALA A 1 90 ? 3.312 -2.073 19.129 1.00 69.19 90 ALA A CA 1
ATOM 653 C C . ALA A 1 90 ? 2.138 -3.060 19.267 1.00 69.19 90 ALA A C 1
ATOM 655 O O . ALA A 1 90 ? 1.974 -3.971 18.459 1.00 69.19 90 ALA A O 1
ATOM 656 N N . ALA A 1 91 ? 1.272 -2.823 20.261 1.00 65.06 91 ALA A N 1
ATOM 657 C CA . ALA A 1 91 ? 0.062 -3.623 20.501 1.00 65.06 91 ALA A CA 1
ATOM 658 C C . ALA A 1 91 ? -0.892 -3.678 19.290 1.00 65.06 91 ALA A C 1
ATOM 660 O O . ALA A 1 91 ? -1.615 -4.652 19.116 1.00 65.06 91 ALA A O 1
ATOM 661 N N . SER A 1 92 ? -0.864 -2.648 18.441 1.00 70.44 92 SER A N 1
ATOM 662 C CA . SER A 1 92 ? -1.503 -2.629 17.126 1.00 70.44 92 SER A CA 1
ATOM 663 C C . SER A 1 92 ? -0.421 -2.510 16.059 1.00 70.44 92 SER A C 1
ATOM 665 O O . SER A 1 92 ? 0.351 -1.544 16.083 1.00 70.44 92 SER A O 1
ATOM 667 N N . ALA A 1 93 ? -0.369 -3.449 15.116 1.00 85.25 93 ALA A N 1
ATOM 668 C CA . ALA A 1 93 ? 0.586 -3.359 14.022 1.00 85.25 93 ALA A CA 1
ATOM 669 C C . ALA A 1 93 ? 0.323 -2.097 13.184 1.00 85.25 93 ALA A C 1
ATOM 671 O O . ALA A 1 93 ? -0.822 -1.727 12.921 1.00 85.25 93 ALA A O 1
ATOM 672 N N . LYS A 1 94 ? 1.390 -1.430 12.747 1.00 91.75 94 LYS A N 1
ATOM 673 C CA . LYS A 1 94 ? 1.317 -0.202 11.955 1.00 91.75 94 LYS A CA 1
ATOM 674 C C . LYS A 1 94 ? 1.944 -0.433 10.589 1.00 91.75 94 LYS A C 1
ATOM 676 O O . LYS A 1 94 ? 3.109 -0.810 10.494 1.00 91.75 94 LYS A O 1
ATOM 681 N N . LEU A 1 95 ? 1.188 -0.159 9.529 1.00 96.94 95 LEU A N 1
ATOM 682 C CA . LEU A 1 95 ? 1.729 -0.125 8.174 1.00 96.94 95 LEU A CA 1
ATOM 683 C C . LEU A 1 95 ? 2.308 1.266 7.891 1.00 96.94 95 LEU A C 1
ATOM 685 O O . LEU A 1 95 ? 1.569 2.250 7.831 1.00 96.94 95 LEU A O 1
ATOM 689 N N . TRP A 1 96 ? 3.627 1.338 7.752 1.00 97.44 96 TRP A N 1
ATOM 690 C CA . TRP A 1 96 ? 4.363 2.520 7.312 1.00 97.44 96 TRP A CA 1
ATOM 691 C C . TRP A 1 96 ? 4.593 2.442 5.813 1.00 97.44 96 TRP A C 1
ATOM 693 O O . TRP A 1 96 ? 5.007 1.401 5.312 1.00 97.44 96 TRP A O 1
ATOM 703 N N . VAL A 1 97 ? 4.347 3.535 5.102 1.00 98.25 97 VAL A N 1
ATOM 704 C CA . VAL A 1 97 ? 4.580 3.602 3.661 1.00 98.25 97 VAL A CA 1
ATOM 705 C C . VAL A 1 97 ? 5.470 4.776 3.310 1.00 98.25 97 VAL A C 1
ATOM 707 O O . VAL A 1 97 ? 5.272 5.880 3.822 1.00 98.25 97 VAL A O 1
ATOM 710 N N . ASP A 1 98 ? 6.436 4.535 2.433 1.00 97.62 98 ASP A N 1
ATOM 711 C CA . ASP A 1 98 ? 7.340 5.574 1.956 1.00 97.62 98 ASP A CA 1
ATOM 712 C C . ASP A 1 98 ? 6.709 6.276 0.758 1.00 97.62 98 ASP A C 1
ATOM 714 O O . ASP A 1 98 ? 6.264 5.650 -0.205 1.00 97.62 98 ASP A O 1
ATOM 718 N N . VAL A 1 99 ? 6.627 7.596 0.843 1.00 96.62 99 VAL A N 1
ATOM 719 C CA . VAL A 1 99 ? 5.942 8.473 -0.108 1.00 96.62 99 VAL A CA 1
ATOM 720 C C . VAL A 1 99 ? 6.779 9.725 -0.339 1.00 96.62 99 VAL A C 1
ATOM 722 O O . VAL A 1 99 ? 7.804 9.933 0.309 1.00 96.62 99 VAL A O 1
ATOM 725 N N . ALA A 1 100 ? 6.346 10.564 -1.276 1.00 94.00 100 ALA A N 1
ATOM 726 C CA . ALA A 1 100 ? 7.089 11.745 -1.686 1.00 94.00 100 ALA A CA 1
ATOM 727 C C . ALA A 1 100 ? 6.205 12.993 -1.845 1.00 94.00 100 ALA A C 1
ATOM 729 O O . ALA A 1 100 ? 4.969 12.915 -1.871 1.00 94.00 100 ALA A O 1
ATOM 730 N N . GLY A 1 101 ? 6.850 14.152 -1.974 1.00 91.25 101 GLY A N 1
ATOM 731 C CA . GLY A 1 101 ? 6.225 15.401 -2.404 1.00 91.25 101 GLY A CA 1
ATOM 732 C C . GLY A 1 101 ? 5.182 15.928 -1.421 1.00 91.25 101 GLY A C 1
ATOM 733 O O . GLY A 1 101 ? 5.463 16.130 -0.236 1.00 91.25 101 GLY A O 1
ATOM 734 N N . ALA A 1 102 ? 3.961 16.175 -1.904 1.00 91.00 102 ALA A N 1
ATOM 735 C CA . ALA A 1 102 ? 2.871 16.725 -1.092 1.00 91.00 102 ALA A CA 1
ATOM 736 C C . ALA A 1 102 ? 2.488 15.817 0.090 1.00 91.00 102 ALA A C 1
ATOM 738 O O . ALA A 1 102 ? 2.100 16.310 1.151 1.00 91.00 102 ALA A O 1
ATOM 739 N N . ASN A 1 103 ? 2.693 14.500 -0.035 1.00 93.44 103 ASN A N 1
ATOM 740 C CA . ASN A 1 103 ? 2.509 13.565 1.077 1.00 93.44 103 ASN A CA 1
ATOM 741 C C . ASN A 1 103 ? 3.561 13.747 2.187 1.00 93.44 103 ASN A C 1
ATOM 743 O O . ASN A 1 103 ? 3.399 13.207 3.276 1.00 93.44 103 ASN A O 1
ATOM 747 N N . CYS A 1 104 ? 4.599 14.541 1.947 1.00 93.88 104 CYS A N 1
ATOM 748 C CA . CYS A 1 104 ? 5.604 14.941 2.928 1.00 93.88 104 CYS A CA 1
ATOM 749 C C . CYS A 1 104 ? 5.494 16.425 3.308 1.00 93.88 104 CYS A C 1
ATOM 751 O O . CYS A 1 104 ? 6.393 16.974 3.940 1.00 93.88 104 CYS A O 1
ATOM 753 N N . GLY A 1 105 ? 4.395 17.089 2.927 1.00 91.25 105 GLY A N 1
ATOM 754 C CA . GLY A 1 105 ? 4.181 18.517 3.163 1.00 91.25 105 GLY A CA 1
ATOM 755 C C . GLY A 1 105 ? 4.947 19.437 2.214 1.00 91.25 105 GLY A C 1
ATOM 756 O O . GLY A 1 105 ? 4.946 20.649 2.424 1.00 91.25 105 GLY A O 1
ATOM 757 N N . SER A 1 106 ? 5.600 18.900 1.177 1.00 88.50 106 SER A N 1
ATOM 758 C CA . SER A 1 106 ? 6.251 19.729 0.161 1.00 88.50 106 SER A CA 1
ATOM 759 C C . SER A 1 106 ? 5.196 20.444 -0.682 1.00 88.50 106 SER A C 1
ATOM 761 O O . SER A 1 106 ? 4.304 19.816 -1.249 1.00 88.50 106 SER A O 1
ATOM 763 N N . THR A 1 107 ? 5.319 21.763 -0.798 1.00 83.62 107 THR A N 1
ATOM 764 C CA . THR A 1 107 ? 4.509 22.600 -1.699 1.00 83.62 107 THR A CA 1
ATOM 765 C C . THR A 1 107 ? 5.267 22.995 -2.968 1.00 83.62 107 THR A C 1
ATOM 767 O O . THR A 1 107 ? 4.703 23.619 -3.866 1.00 83.62 107 THR A O 1
ATOM 770 N N . ALA A 1 108 ? 6.551 22.638 -3.061 1.00 78.19 108 ALA A N 1
ATOM 771 C CA . ALA A 1 108 ? 7.409 22.986 -4.184 1.00 78.19 108 ALA A CA 1
ATOM 772 C C . ALA A 1 108 ? 7.305 21.942 -5.301 1.00 78.19 108 ALA A C 1
ATOM 774 O O . ALA A 1 108 ? 7.364 20.741 -5.042 1.00 78.19 108 ALA A O 1
ATOM 775 N N . LYS A 1 109 ? 7.235 22.402 -6.556 1.00 75.50 109 LYS A N 1
ATOM 776 C CA . LYS A 1 109 ? 7.441 21.535 -7.723 1.00 75.50 109 LYS A CA 1
ATOM 777 C C . LYS A 1 109 ? 8.925 21.178 -7.796 1.00 75.50 109 LYS A C 1
ATOM 779 O O . LYS A 1 109 ? 9.751 22.061 -8.022 1.00 75.50 109 LYS A O 1
ATOM 784 N N . ARG A 1 110 ? 9.257 19.910 -7.573 1.00 77.19 110 ARG A N 1
ATOM 785 C CA . ARG A 1 110 ? 10.630 19.388 -7.563 1.00 77.19 110 ARG A CA 1
ATOM 786 C C . ARG A 1 110 ? 10.800 18.362 -8.678 1.00 77.19 110 ARG A C 1
ATOM 788 O O . ARG A 1 110 ? 9.831 17.758 -9.133 1.00 77.19 110 ARG A O 1
ATOM 795 N N . SER A 1 111 ? 12.033 18.193 -9.145 1.00 85.00 111 SER A N 1
ATOM 796 C CA . SER A 1 111 ? 12.389 17.013 -9.936 1.00 85.00 111 SER A CA 1
ATOM 797 C C . SER A 1 111 ? 12.508 15.811 -9.003 1.00 85.00 111 SER A C 1
ATOM 799 O O . SER A 1 111 ? 12.773 15.993 -7.816 1.00 85.00 111 SER A O 1
ATOM 801 N N . PHE A 1 112 ? 12.401 14.590 -9.532 1.00 81.88 112 PHE A N 1
ATOM 802 C CA . PHE A 1 112 ? 12.577 13.379 -8.721 1.00 81.88 112 PHE A CA 1
ATOM 803 C C . PHE A 1 112 ? 13.900 13.392 -7.929 1.00 81.88 112 PHE A C 1
ATOM 805 O O . PHE A 1 112 ? 13.923 13.067 -6.749 1.00 81.88 112 PHE A O 1
ATOM 812 N N . ALA A 1 113 ? 14.986 13.877 -8.543 1.00 84.38 113 ALA A N 1
ATOM 813 C CA . ALA A 1 113 ? 16.309 13.972 -7.918 1.00 84.38 113 ALA A CA 1
ATOM 814 C C . ALA A 1 113 ? 16.400 14.962 -6.738 1.00 84.38 113 ALA A C 1
ATOM 816 O O . ALA A 1 113 ? 17.358 14.919 -5.975 1.00 84.38 113 ALA A O 1
ATOM 817 N N . THR A 1 114 ? 15.443 15.882 -6.607 1.00 86.19 114 THR A N 1
ATOM 818 C CA . THR A 1 114 ? 15.406 16.896 -5.536 1.00 86.19 114 THR A CA 1
ATOM 819 C C . THR A 1 114 ? 14.154 16.771 -4.671 1.00 86.19 114 THR A C 1
ATOM 821 O O . THR A 1 114 ? 13.846 17.683 -3.893 1.00 86.19 114 THR A O 1
ATOM 824 N N . GLU A 1 115 ? 13.421 15.668 -4.838 1.00 88.56 115 GLU A N 1
ATOM 825 C CA . GLU A 1 115 ? 12.159 15.406 -4.166 1.00 88.56 115 GLU A CA 1
ATOM 826 C C . GLU A 1 115 ? 12.372 15.067 -2.687 1.00 88.56 115 GLU A C 1
ATOM 828 O O . GLU A 1 115 ? 13.404 14.534 -2.280 1.00 88.56 115 GLU A O 1
ATOM 833 N N . VAL A 1 116 ? 11.380 15.411 -1.869 1.00 90.06 116 VAL A N 1
ATOM 834 C CA . VAL A 1 116 ? 11.357 15.086 -0.445 1.00 90.06 116 VAL A CA 1
ATOM 835 C C . VAL A 1 116 ? 10.604 13.782 -0.246 1.00 90.06 116 VAL A C 1
ATOM 837 O O . VAL A 1 116 ? 9.414 13.703 -0.556 1.00 90.06 116 VAL A O 1
ATOM 840 N N . PHE A 1 117 ? 11.289 12.797 0.327 1.00 93.75 117 PHE A N 1
ATOM 841 C CA . PHE A 1 117 ? 10.717 11.516 0.725 1.00 93.75 117 PHE A CA 1
ATOM 842 C C . PHE A 1 117 ? 10.469 11.468 2.236 1.00 93.75 117 PHE A C 1
ATOM 844 O O . PHE A 1 117 ? 11.173 12.095 3.034 1.00 93.75 117 PHE A O 1
ATOM 851 N N . CYS A 1 118 ? 9.441 10.734 2.639 1.00 96.31 118 CYS A N 1
ATOM 852 C CA . CYS A 1 118 ? 9.083 10.523 4.034 1.00 96.31 118 CYS A CA 1
ATOM 853 C C . CYS A 1 118 ? 8.289 9.226 4.193 1.00 96.31 118 CYS A C 1
ATOM 855 O O . CYS A 1 118 ? 7.600 8.797 3.268 1.00 96.31 118 CYS A O 1
ATOM 857 N N . SER A 1 119 ? 8.298 8.659 5.397 1.00 97.62 119 SER A N 1
ATOM 858 C CA . SER A 1 119 ? 7.400 7.561 5.751 1.00 97.62 119 SER A CA 1
ATOM 859 C C . SER A 1 119 ? 6.150 8.094 6.451 1.00 97.62 119 SER A C 1
ATOM 861 O O . SER A 1 119 ? 6.227 8.875 7.410 1.00 97.62 119 SER A O 1
ATOM 863 N N . ARG A 1 120 ? 4.978 7.634 6.013 1.00 97.81 120 ARG A N 1
ATOM 864 C CA . ARG A 1 120 ? 3.675 7.927 6.623 1.00 97.81 120 ARG A CA 1
ATOM 865 C C . ARG A 1 120 ? 3.071 6.647 7.188 1.00 97.81 120 ARG A C 1
ATOM 867 O O . ARG A 1 120 ? 2.973 5.643 6.492 1.00 97.81 120 ARG A O 1
ATOM 874 N N . GLY A 1 121 ? 2.651 6.685 8.448 1.00 97.06 121 GLY A N 1
ATOM 875 C CA . GLY A 1 121 ? 1.867 5.606 9.040 1.00 97.06 121 GLY A CA 1
ATOM 876 C C . GLY A 1 121 ? 0.431 5.662 8.529 1.00 97.06 121 GLY A C 1
ATOM 877 O O . GLY A 1 121 ? -0.136 6.750 8.422 1.00 97.06 121 GLY A O 1
ATOM 878 N N . LEU A 1 122 ? -0.167 4.512 8.230 1.00 97.56 122 LEU A N 1
ATOM 879 C CA . LEU A 1 122 ? -1.602 4.410 7.974 1.00 97.56 122 LEU A CA 1
ATOM 880 C C . LEU A 1 122 ? -2.372 4.253 9.292 1.00 97.56 122 LEU A C 1
ATOM 882 O O . LEU A 1 122 ? -1.905 3.630 10.250 1.00 97.56 122 LEU A O 1
ATOM 886 N N . MET A 1 123 ? -3.558 4.849 9.361 1.00 95.62 123 MET A N 1
ATOM 887 C CA . MET A 1 123 ? -4.477 4.725 10.489 1.00 95.62 123 MET A CA 1
ATOM 888 C C . MET A 1 123 ? -5.902 4.490 10.008 1.00 95.62 123 MET A C 1
ATOM 890 O O . MET A 1 123 ? -6.328 5.053 9.002 1.00 95.62 123 MET A O 1
ATOM 894 N N . TRP A 1 124 ? -6.651 3.675 10.747 1.00 96.00 124 TRP A N 1
ATOM 895 C CA . TRP A 1 124 ? -8.067 3.459 10.482 1.00 96.00 124 TRP A CA 1
ATOM 896 C C . TRP A 1 124 ? -8.884 4.703 10.818 1.00 96.00 124 TRP A C 1
ATOM 898 O O . TRP A 1 124 ? -8.716 5.309 11.877 1.00 96.00 124 TRP A O 1
ATOM 908 N N . VAL A 1 125 ? -9.787 5.072 9.910 1.00 96.69 125 VAL A N 1
ATOM 909 C CA . VAL A 1 125 ? -10.751 6.158 10.084 1.00 96.69 125 VAL A CA 1
ATOM 910 C C . VAL A 1 125 ? -12.156 5.545 10.080 1.00 96.69 125 VAL A C 1
ATOM 912 O O . VAL A 1 125 ? -12.748 5.385 9.007 1.00 96.69 125 VAL A O 1
ATOM 915 N N . PRO A 1 126 ? -12.728 5.219 11.261 1.00 94.12 126 PRO A N 1
ATOM 916 C CA . PRO A 1 126 ? -14.004 4.505 11.361 1.00 94.12 126 PRO A CA 1
ATOM 917 C C . PRO A 1 126 ? -15.146 5.186 10.606 1.00 94.12 126 PRO A C 1
ATOM 919 O O . PRO A 1 126 ? -15.908 4.523 9.912 1.00 94.12 126 PRO A O 1
ATOM 922 N N . ALA A 1 127 ? -15.210 6.521 10.660 1.00 96.38 127 ALA A N 1
ATOM 923 C CA . ALA A 1 127 ? -16.242 7.309 9.987 1.00 96.38 127 ALA A CA 1
ATOM 924 C C . ALA A 1 127 ? -16.242 7.153 8.454 1.00 96.38 127 ALA A C 1
ATOM 926 O O . ALA A 1 127 ? -17.274 7.347 7.820 1.00 96.38 127 ALA A O 1
ATOM 927 N N . LYS A 1 128 ? -15.094 6.809 7.856 1.00 95.62 128 LYS A N 1
ATOM 928 C CA . LYS A 1 128 ? -14.956 6.583 6.410 1.00 95.62 128 LYS A CA 1
ATOM 929 C C . LYS A 1 128 ? -14.975 5.097 6.046 1.00 95.62 128 LYS A C 1
ATOM 931 O O . LYS A 1 128 ? -15.085 4.780 4.867 1.00 95.62 128 LYS A O 1
ATOM 936 N N . ALA A 1 129 ? -14.814 4.205 7.026 1.00 94.88 129 ALA A N 1
ATOM 937 C CA . ALA A 1 129 ? -14.474 2.800 6.810 1.00 94.88 129 ALA A CA 1
ATOM 938 C C . ALA A 1 129 ? -13.279 2.621 5.842 1.00 94.88 129 ALA A C 1
ATOM 940 O O . ALA A 1 129 ? -13.306 1.791 4.930 1.00 94.88 129 ALA A O 1
ATOM 941 N N . LYS A 1 130 ? -12.242 3.449 6.019 1.00 97.19 130 LYS A N 1
ATOM 942 C CA . LYS A 1 130 ? -11.023 3.495 5.196 1.00 97.19 130 LYS A CA 1
ATOM 943 C C . LYS A 1 130 ? -9.797 3.710 6.081 1.00 97.19 130 LYS A C 1
ATOM 945 O O . LYS A 1 130 ? -9.924 4.225 7.193 1.00 97.19 130 LYS A O 1
ATOM 950 N N . LEU A 1 131 ? -8.616 3.364 5.571 1.00 97.50 131 LEU A N 1
ATOM 951 C CA . LEU A 1 131 ? -7.366 3.865 6.142 1.00 97.50 131 LEU A CA 1
ATOM 952 C C . LEU A 1 131 ? -7.057 5.238 5.540 1.00 97.50 131 LEU A C 1
ATOM 954 O O . LEU A 1 131 ? -7.446 5.543 4.414 1.00 97.50 131 LEU A O 1
ATOM 958 N N . ASP A 1 132 ? -6.341 6.054 6.293 1.00 97.44 132 ASP A N 1
ATOM 959 C CA . ASP A 1 132 ? -5.813 7.342 5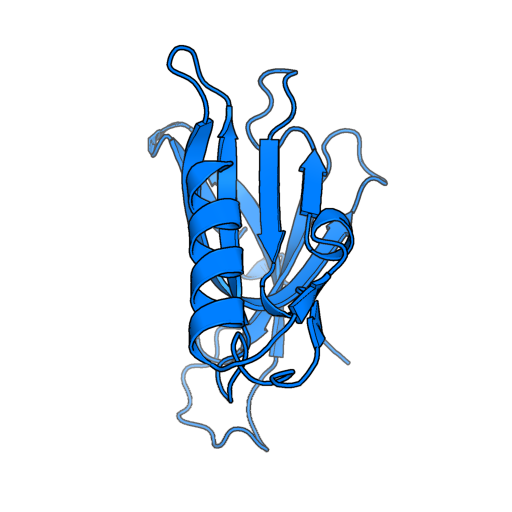.856 1.00 97.44 132 ASP A CA 1
ATOM 960 C C . ASP A 1 132 ? -4.403 7.509 6.430 1.00 97.44 132 ASP A C 1
ATOM 962 O O . ASP A 1 132 ? -3.991 6.759 7.324 1.00 97.44 132 ASP A O 1
ATOM 966 N N . PHE A 1 133 ? -3.647 8.482 5.935 1.00 97.50 133 PHE A N 1
ATOM 967 C CA . PHE A 1 133 ? -2.371 8.795 6.559 1.00 97.50 133 PHE A CA 1
ATOM 968 C C . PHE A 1 133 ? -2.584 9.385 7.953 1.00 97.50 133 PHE A C 1
ATOM 970 O O . PHE A 1 133 ? -3.450 10.231 8.175 1.00 97.50 133 PHE A O 1
ATOM 977 N N . GLU A 1 134 ? -1.709 9.024 8.887 1.00 96.12 134 GLU A N 1
ATOM 978 C CA . GLU A 1 134 ? -1.573 9.757 10.139 1.00 96.12 134 GLU A CA 1
ATOM 979 C C . GLU A 1 134 ? -1.252 11.236 9.879 1.00 96.12 134 GLU A C 1
ATOM 981 O O . GLU A 1 134 ? -0.646 11.556 8.847 1.00 96.12 134 GLU A O 1
ATOM 986 N N . PRO A 1 135 ? -1.602 12.149 10.808 1.00 96.12 135 PRO A N 1
ATOM 987 C CA . PRO A 1 135 ? -1.288 13.567 10.672 1.00 96.12 135 PRO A CA 1
ATOM 988 C C . PRO A 1 135 ? 0.175 13.793 10.297 1.00 96.12 135 PRO A C 1
ATOM 990 O O . PRO A 1 135 ? 1.061 13.108 10.808 1.00 96.12 135 PRO A O 1
ATOM 993 N N . LEU A 1 136 ? 0.435 14.782 9.438 1.00 95.31 136 LEU A N 1
ATOM 994 C CA . LEU A 1 136 ? 1.773 15.038 8.895 1.00 95.31 136 LEU A CA 1
ATOM 995 C C . LEU A 1 136 ? 2.843 15.203 9.990 1.00 95.31 136 LEU A C 1
ATOM 997 O O . LEU A 1 136 ? 3.971 14.768 9.810 1.00 95.31 136 LEU A O 1
ATOM 1001 N N . ALA A 1 137 ? 2.479 15.743 11.157 1.00 95.75 137 ALA A N 1
ATOM 1002 C CA . ALA A 1 137 ? 3.372 15.878 12.310 1.00 95.75 137 ALA A CA 1
ATOM 1003 C C . ALA A 1 137 ? 3.950 14.545 12.838 1.00 95.75 137 ALA A C 1
ATOM 1005 O O . ALA A 1 137 ? 4.958 14.562 13.536 1.00 95.75 137 ALA A O 1
ATOM 1006 N N . LYS A 1 138 ? 3.333 13.400 12.514 1.00 95.50 138 LYS A N 1
ATOM 1007 C CA . LYS A 1 138 ? 3.809 12.054 12.874 1.00 95.50 138 LYS A CA 1
ATOM 1008 C C . LYS A 1 138 ? 4.659 11.384 11.786 1.00 95.50 138 LYS A C 1
ATOM 1010 O O . LYS A 1 138 ? 5.045 10.227 11.952 1.00 95.50 138 LYS A O 1
ATOM 1015 N N . MET A 1 139 ? 4.908 12.056 10.659 1.00 95.81 139 MET A N 1
ATOM 1016 C CA . MET A 1 139 ? 5.736 11.490 9.593 1.00 95.81 139 MET A CA 1
ATOM 1017 C C . MET A 1 139 ? 7.156 11.204 10.089 1.00 95.81 139 MET A C 1
ATOM 1019 O O . MET A 1 139 ? 7.688 11.920 10.940 1.00 95.81 139 MET A O 1
ATOM 1023 N N . ARG A 1 140 ? 7.797 10.191 9.506 1.00 95.06 140 ARG A N 1
ATOM 1024 C CA . ARG A 1 140 ? 9.221 9.922 9.716 1.00 95.06 140 ARG A CA 1
ATOM 1025 C C . ARG A 1 140 ? 9.988 10.487 8.527 1.00 95.06 140 ARG A C 1
ATOM 1027 O O . ARG A 1 140 ? 9.637 10.221 7.379 1.00 95.06 140 ARG A O 1
ATOM 1034 N N . LYS A 1 141 ? 11.008 11.300 8.79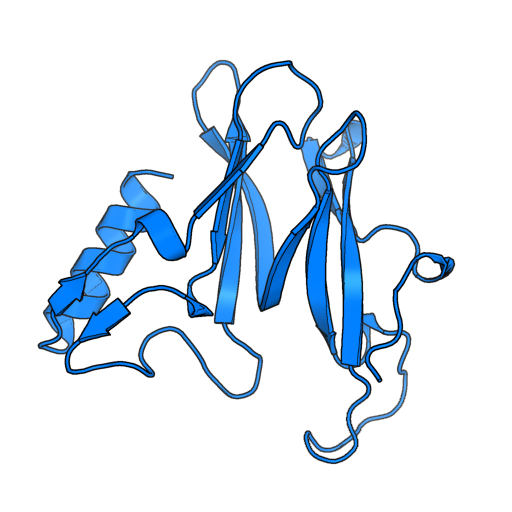5 1.00 88.94 141 LYS A N 1
ATOM 1035 C CA . LYS A 1 141 ? 11.918 11.754 7.739 1.00 88.94 141 LYS A CA 1
ATOM 1036 C C . LYS A 1 141 ? 12.771 10.570 7.300 1.00 88.94 141 LYS A C 1
ATOM 1038 O O . LYS A 1 141 ? 13.272 9.842 8.155 1.00 88.94 141 LYS A O 1
ATOM 1043 N N . MET A 1 142 ? 12.924 10.405 5.994 1.00 84.25 142 MET A N 1
ATOM 1044 C CA . MET A 1 142 ? 13.901 9.477 5.437 1.00 84.25 142 MET A CA 1
ATOM 1045 C C . MET A 1 142 ? 15.253 10.199 5.423 1.00 84.25 142 MET A C 1
ATOM 1047 O O . MET A 1 142 ? 15.301 11.383 5.079 1.00 84.25 142 MET A O 1
ATOM 1051 N N . GLN A 1 143 ? 16.295 9.537 5.930 1.00 59.69 143 GLN A N 1
ATOM 1052 C CA . GLN A 1 143 ? 17.667 10.057 5.925 1.00 59.69 143 GLN A CA 1
ATOM 1053 C C . GLN A 1 143 ? 18.319 9.836 4.566 1.00 59.69 143 GLN A C 1
ATOM 1055 O O . GLN A 1 143 ? 18.028 8.785 3.954 1.00 59.69 143 GLN A O 1
#

Foldseek 3Di:
DVVVVVVVQVLLVVLVWHWDDQVQQWDWFQQQPPPDIKIKGWCLRTDGHVCNCSQADLQAGKIWIWHADPVGTDTQDIDHFNDWDWAPPDPGIKIKTKGWAVLLVHPDDDDSVGIFIWIWIWHQDPVVRHIDTDPNVPIGGDD

Organism: NCBI:txid1395890

Radius of gyration: 15.77 Å; chains: 1; bounding box: 37×39×41 Å

pLDDT: mean 93.09, std 6.56, range [59.69, 98.62]

InterPro domains:
  IPR028994 Integrin alpha, N-terminal [SSF69318] (23-106)

Secondary structure (DSSP, 8-state):
-HHHHHHHHHHHHHTT-EEE-TTTTEEEE-SSSSSS-EEEEEGGG-EEET-TTTT-BTTBEEEEEEE--TTS-EEEEEEEESEEEEE-SSSS-EEEEEEEGGGGT--S---GGGPPEEEEEEEEEGGGTEEEEPPGGGPEEP-